Protein AF-A0A125Y9Q8-F1 (afdb_monomer_lite)

InterPro domains:
  IPR029471 HNH endonuclease 5 [PF14279] (4-53)

Structure (mmCIF, N/CA/C/O backbone):
data_AF-A0A125Y9Q8-F1
#
_entry.id   AF-A0A125Y9Q8-F1
#
loop_
_atom_site.group_PDB
_atom_site.id
_atom_site.type_symbol
_atom_site.label_atom_id
_atom_site.label_alt_id
_atom_site.label_comp_id
_atom_site.label_asym_id
_atom_site.label_entity_id
_atom_site.label_seq_id
_atom_site.pdbx_PDB_ins_code
_atom_site.Cartn_x
_atom_site.Cartn_y
_atom_site.Cartn_z
_atom_site.occupancy
_atom_site.B_iso_or_equiv
_atom_site.auth_seq_id
_atom_site.auth_comp_id
_atom_site.auth_asym_id
_atom_site.auth_atom_id
_atom_site.pdbx_PDB_model_num
ATOM 1 N N . MET A 1 1 ? -23.696 5.962 26.365 1.00 76.44 1 MET A N 1
ATOM 2 C CA . MET A 1 1 ? -22.265 5.570 26.284 1.00 76.44 1 MET A CA 1
ATOM 3 C C . MET A 1 1 ? -22.171 4.107 25.885 1.00 76.44 1 MET A C 1
ATOM 5 O O . MET A 1 1 ? -22.964 3.320 26.382 1.00 76.44 1 MET A O 1
ATOM 9 N N . LYS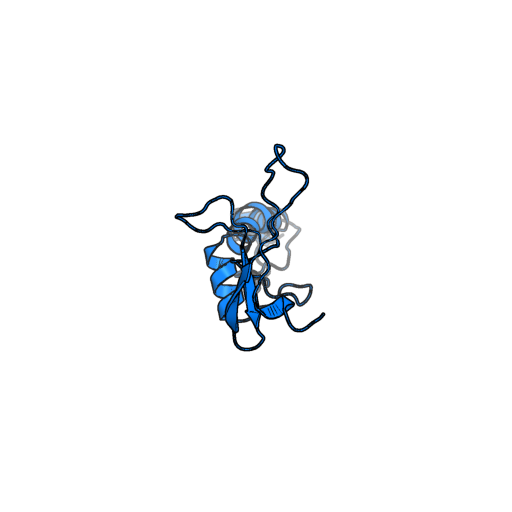 A 1 2 ? -21.229 3.747 25.006 1.00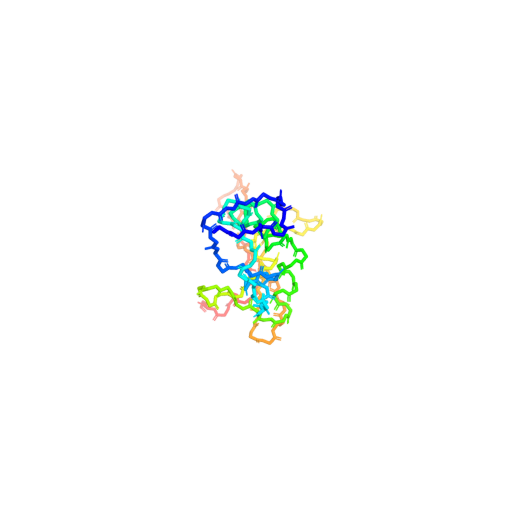 92.38 2 LYS A N 1
ATOM 10 C CA . LYS A 1 2 ? -20.998 2.363 24.545 1.00 92.38 2 LYS A CA 1
ATOM 11 C C . LYS A 1 2 ? -19.568 1.939 24.891 1.00 92.38 2 LYS A C 1
ATOM 13 O O . LYS A 1 2 ? -18.672 2.785 24.957 1.00 92.38 2 LYS A O 1
ATOM 18 N N . LYS A 1 3 ? -19.341 0.645 25.123 1.00 96.56 3 LYS A N 1
ATOM 19 C CA . LYS A 1 3 ? -18.007 0.090 25.397 1.00 96.56 3 LYS A CA 1
ATOM 20 C C . LYS A 1 3 ? -17.282 -0.214 24.084 1.00 96.56 3 LYS A C 1
ATOM 22 O O . LYS A 1 3 ? -17.826 -0.900 23.224 1.00 96.56 3 LYS A O 1
ATOM 27 N N . CYS A 1 4 ? -16.066 0.306 23.929 1.00 97.75 4 CYS A N 1
ATOM 28 C CA . CYS A 1 4 ? -15.213 0.029 22.769 1.00 97.75 4 CYS A CA 1
ATOM 29 C C . CYS A 1 4 ? -14.591 -1.371 22.872 1.00 97.75 4 CYS A C 1
ATOM 31 O O . CYS A 1 4 ? -14.058 -1.712 23.929 1.00 97.75 4 CYS A O 1
ATOM 33 N N . ILE A 1 5 ? -14.605 -2.158 21.790 1.00 96.88 5 ILE A N 1
ATOM 34 C CA . ILE A 1 5 ? -14.056 -3.530 21.797 1.00 96.88 5 ILE A CA 1
ATOM 35 C C . ILE A 1 5 ? -12.523 -3.574 21.893 1.00 96.88 5 ILE A C 1
ATOM 37 O O . ILE A 1 5 ? -11.980 -4.525 22.446 1.00 96.88 5 ILE A O 1
ATOM 41 N N . ILE A 1 6 ? -11.833 -2.522 21.434 1.00 96.69 6 ILE A N 1
ATOM 42 C CA . ILE A 1 6 ? -10.365 -2.444 21.432 1.00 96.69 6 ILE A CA 1
ATOM 43 C C . ILE A 1 6 ? -9.842 -2.013 22.805 1.00 96.69 6 ILE A C 1
ATOM 45 O O . ILE A 1 6 ? -9.183 -2.778 23.502 1.00 96.69 6 ILE A O 1
ATOM 49 N N . CYS A 1 7 ? -10.165 -0.791 23.247 1.00 97.31 7 CYS A N 1
ATOM 50 C CA . CYS A 1 7 ? -9.642 -0.271 24.517 1.00 97.31 7 CYS A CA 1
ATOM 51 C C . CYS A 1 7 ? -10.453 -0.682 25.753 1.00 97.31 7 CYS A C 1
ATOM 53 O O . CYS A 1 7 ? -10.057 -0.339 26.865 1.00 97.31 7 CYS A O 1
ATOM 55 N N . ARG A 1 8 ? -11.600 -1.357 25.582 1.00 97.31 8 ARG A N 1
ATOM 56 C CA . ARG A 1 8 ? -12.510 -1.798 26.659 1.00 97.31 8 ARG A CA 1
ATOM 57 C C . ARG A 1 8 ? -13.039 -0.675 27.569 1.00 97.31 8 ARG A C 1
ATOM 59 O O . ARG A 1 8 ? -13.602 -0.966 28.621 1.00 97.31 8 ARG A O 1
ATOM 66 N N . LYS A 1 9 ? -12.914 0.596 27.165 1.00 97.19 9 LYS A N 1
ATOM 67 C CA . LYS A 1 9 ? -13.423 1.776 27.893 1.00 97.19 9 LYS A CA 1
ATOM 68 C C . LYS A 1 9 ? -14.774 2.230 27.338 1.00 97.19 9 LYS A C 1
ATOM 70 O O . LYS A 1 9 ? -15.045 2.067 26.145 1.00 97.19 9 LYS A O 1
ATOM 75 N N . ASN A 1 10 ? -15.597 2.839 28.193 1.00 96.62 10 ASN A N 1
ATOM 76 C CA . ASN A 1 10 ? -16.814 3.521 27.758 1.00 96.62 10 ASN A CA 1
ATOM 77 C C . ASN A 1 10 ? -16.450 4.813 27.024 1.00 96.62 10 ASN A C 1
ATOM 79 O O . ASN A 1 10 ? -15.643 5.607 27.509 1.00 96.62 10 ASN A O 1
ATOM 83 N N . ARG A 1 11 ? -17.033 5.011 25.845 1.00 96.00 11 ARG A N 1
ATOM 84 C CA . ARG A 1 11 ? -16.803 6.178 24.991 1.00 96.00 11 ARG A CA 1
ATOM 85 C C . ARG A 1 11 ? -18.132 6.731 24.484 1.00 96.00 11 ARG A C 1
ATOM 87 O O . ARG A 1 11 ? -19.171 6.064 24.553 1.00 96.00 11 ARG A O 1
ATOM 94 N N . VAL A 1 12 ? -18.073 7.971 24.015 1.00 93.12 12 VAL A N 1
ATOM 95 C CA . VAL A 1 12 ? -19.205 8.671 23.399 1.00 93.12 12 VAL A CA 1
ATOM 96 C C . VAL A 1 12 ? -19.108 8.556 21.880 1.00 93.12 12 VAL A C 1
ATOM 98 O O . VAL A 1 12 ? -20.061 8.123 21.246 1.00 93.12 12 VAL A O 1
ATOM 101 N N . GLU A 1 13 ? -17.931 8.833 21.315 1.00 96.00 13 GLU A N 1
ATOM 102 C CA . GLU A 1 13 ? -17.715 8.833 19.866 1.00 96.00 13 GLU A CA 1
ATOM 103 C C . GLU A 1 13 ? -17.244 7.475 19.331 1.00 96.00 13 GLU A C 1
ATOM 105 O O . GLU A 1 13 ? -16.202 6.942 19.737 1.00 96.00 13 GLU A O 1
ATOM 110 N N . PHE A 1 14 ? -18.001 6.947 18.375 1.00 96.88 14 PHE A N 1
ATOM 111 C CA . PHE A 1 14 ? -17.700 5.745 17.602 1.00 96.88 14 PHE A CA 1
ATOM 112 C C . PHE A 1 14 ? -17.674 6.098 16.120 1.00 96.88 14 PHE A C 1
ATOM 114 O O . PHE A 1 14 ? -18.298 7.072 15.703 1.00 96.88 14 PHE A O 1
ATOM 121 N N . SER A 1 15 ? -16.921 5.327 15.349 1.00 94.00 15 SER A N 1
ATOM 122 C CA . SER A 1 15 ? -16.751 5.532 13.914 1.00 94.00 15 SER A CA 1
ATOM 123 C C . SER A 1 15 ? -16.976 4.232 13.154 1.00 94.00 15 SER A C 1
ATOM 125 O O . SER A 1 15 ? -17.024 3.152 13.747 1.00 94.00 15 SER A O 1
ATOM 127 N N . ASP A 1 16 ? -17.140 4.373 11.843 1.00 95.25 16 ASP A N 1
ATOM 128 C CA . ASP A 1 16 ? -17.122 3.270 10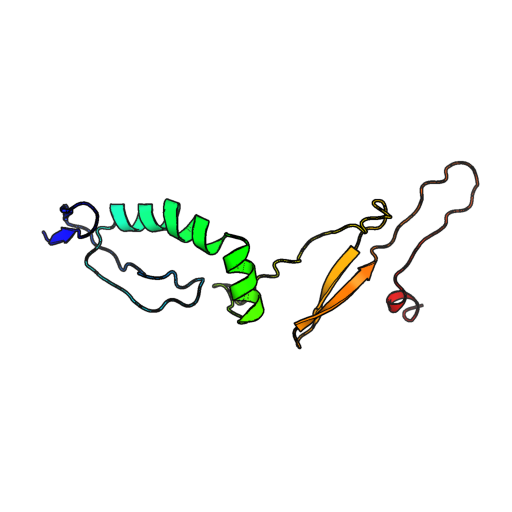.893 1.00 95.25 16 ASP A CA 1
ATOM 129 C C . ASP A 1 16 ? -15.694 2.715 10.790 1.00 95.25 16 ASP A C 1
ATOM 131 O O . ASP A 1 16 ? -14.775 3.405 10.341 1.00 95.25 16 ASP A O 1
ATOM 135 N N . GLU A 1 17 ? -15.482 1.507 11.301 1.00 95.75 17 GLU A N 1
ATOM 136 C CA . GLU A 1 17 ? -14.198 0.810 11.259 1.00 95.75 17 GLU A CA 1
ATOM 137 C C . GLU A 1 17 ? -14.215 -0.234 10.150 1.00 95.75 17 GLU A C 1
ATOM 139 O O . GLU A 1 17 ? -15.075 -1.117 10.155 1.00 95.75 17 GLU A O 1
ATOM 144 N N . HIS A 1 18 ? -13.222 -0.182 9.265 1.00 94.69 18 HIS A N 1
ATOM 145 C CA . HIS A 1 18 ? -13.003 -1.221 8.268 1.00 94.69 18 HIS A CA 1
ATOM 146 C C . HIS A 1 18 ? -12.143 -2.311 8.908 1.00 94.69 18 HIS A C 1
ATOM 148 O O . HIS A 1 18 ? -10.985 -2.077 9.226 1.00 94.69 18 HIS A O 1
ATOM 154 N N . VAL A 1 19 ? -12.684 -3.516 9.093 1.00 94.25 19 VAL A N 1
ATOM 155 C CA . VAL A 1 19 ? -11.927 -4.619 9.715 1.00 94.25 19 VAL A CA 1
ATOM 156 C C . VAL A 1 19 ? -10.756 -5.059 8.836 1.00 94.25 19 VAL A C 1
ATOM 158 O O . VAL A 1 19 ? -9.715 -5.469 9.342 1.00 94.25 19 VAL A O 1
ATOM 161 N N . ILE A 1 20 ? -10.939 -4.970 7.519 1.00 92.56 20 ILE A N 1
ATOM 162 C CA . ILE A 1 20 ? -9.883 -5.090 6.517 1.00 92.56 20 ILE A CA 1
ATOM 163 C C . ILE A 1 20 ? -9.903 -3.793 5.705 1.00 92.56 20 ILE A C 1
ATOM 165 O O . ILE A 1 20 ? -10.987 -3.424 5.244 1.00 92.56 20 ILE A O 1
ATOM 169 N N . PRO A 1 21 ? -8.759 -3.118 5.493 1.00 91.62 21 PRO A N 1
ATOM 170 C CA . PRO A 1 21 ? -8.739 -1.852 4.775 1.00 91.62 21 PRO A CA 1
ATOM 171 C C . PRO A 1 21 ? -9.336 -1.955 3.369 1.00 91.62 21 PRO A C 1
ATOM 173 O O . PRO A 1 21 ? -8.995 -2.842 2.583 1.00 91.62 21 PRO A O 1
ATOM 176 N N . ASP A 1 22 ? -10.168 -0.979 3.019 1.00 89.56 22 ASP A N 1
ATOM 177 C CA . ASP A 1 22 ? -10.748 -0.814 1.679 1.00 89.56 22 ASP A CA 1
ATOM 178 C C . ASP A 1 22 ? -9.669 -0.757 0.575 1.00 89.56 22 ASP A C 1
ATOM 180 O O . ASP A 1 22 ? -9.822 -1.311 -0.509 1.00 89.56 22 ASP A O 1
ATOM 184 N N . SER A 1 23 ? -8.493 -0.193 0.875 1.00 86.00 23 SER A N 1
ATOM 185 C CA . SER A 1 23 ? -7.360 -0.105 -0.062 1.00 86.00 23 SER A CA 1
ATOM 186 C C . SER A 1 23 ? -6.783 -1.457 -0.505 1.00 86.00 23 SER A C 1
ATOM 188 O O . SER A 1 23 ? -6.065 -1.506 -1.509 1.00 86.00 23 SER A O 1
ATOM 190 N N . ILE A 1 24 ? -7.094 -2.541 0.212 1.00 90.88 24 ILE A N 1
ATOM 191 C CA . ILE A 1 24 ? -6.789 -3.929 -0.170 1.00 90.88 24 ILE A CA 1
ATOM 192 C C . ILE A 1 24 ? -8.064 -4.733 -0.463 1.00 90.88 24 ILE A C 1
ATOM 194 O O . ILE A 1 24 ? -8.058 -5.960 -0.375 1.00 90.88 24 ILE A O 1
ATOM 198 N N . ASN A 1 25 ? -9.134 -4.040 -0.869 1.00 89.38 25 ASN A N 1
ATOM 199 C CA . ASN A 1 25 ? -10.426 -4.598 -1.268 1.00 89.38 25 ASN A CA 1
ATOM 200 C C . ASN A 1 25 ? -11.201 -5.263 -0.110 1.00 89.38 25 ASN A C 1
ATOM 202 O O . ASN A 1 25 ? -11.894 -6.265 -0.307 1.00 89.38 25 ASN A O 1
ATOM 206 N N . GLY A 1 26 ? -11.055 -4.730 1.108 1.00 91.25 26 GLY A N 1
ATOM 207 C CA . GLY A 1 26 ? -11.863 -5.109 2.267 1.00 91.25 26 GLY A CA 1
ATOM 208 C C . GLY A 1 26 ? -13.250 -4.455 2.255 1.00 91.25 26 GLY A C 1
ATOM 209 O O . GLY A 1 26 ? -13.389 -3.311 1.844 1.00 91.25 26 GLY A O 1
ATOM 210 N N . TYR A 1 27 ? -14.273 -5.182 2.718 1.00 92.94 27 TYR A N 1
ATOM 211 C CA . TYR A 1 27 ? -15.676 -4.720 2.736 1.00 92.94 27 TYR A CA 1
ATOM 212 C C . TYR A 1 27 ? -16.364 -4.872 4.103 1.00 92.94 27 TYR A C 1
ATOM 214 O O . TYR A 1 27 ? -17.494 -4.436 4.293 1.00 92.94 27 TYR A O 1
ATOM 222 N N . TYR A 1 28 ? -15.734 -5.523 5.084 1.00 96.19 28 TYR A N 1
ATOM 223 C CA . TYR A 1 28 ? -16.392 -5.787 6.364 1.00 96.19 28 TYR A CA 1
ATOM 224 C C . TYR A 1 28 ? -16.214 -4.622 7.343 1.00 96.19 28 TYR A C 1
ATOM 226 O O . TYR A 1 28 ? -15.086 -4.283 7.706 1.00 96.19 28 TYR A O 1
ATOM 234 N N . HIS A 1 29 ? -17.334 -4.030 7.766 1.00 96.31 29 HIS A N 1
ATOM 235 C CA . HIS A 1 29 ? -17.371 -2.840 8.613 1.00 96.31 29 HIS A CA 1
ATOM 236 C C . HIS A 1 29 ? -17.990 -3.141 9.978 1.00 96.31 29 HIS A C 1
ATOM 238 O O . HIS A 1 29 ? -18.921 -3.943 10.097 1.00 96.31 29 HIS A O 1
ATOM 244 N N . ILE A 1 30 ? -17.501 -2.461 11.015 1.00 96.69 30 ILE A N 1
ATOM 245 C CA . ILE A 1 30 ? -18.044 -2.542 12.374 1.00 96.69 30 ILE A CA 1
ATOM 246 C C . ILE A 1 30 ? -18.170 -1.156 13.019 1.00 96.69 30 ILE A C 1
ATOM 248 O O . ILE A 1 30 ? -17.358 -0.263 12.807 1.00 96.69 30 ILE A O 1
ATOM 252 N N . TYR A 1 31 ? -19.159 -1.006 13.904 1.00 97.00 31 TYR A N 1
ATOM 253 C CA . TYR A 1 31 ? -19.464 0.252 14.614 1.00 97.00 31 TYR A CA 1
ATOM 254 C C . TYR A 1 31 ? -19.234 0.141 16.132 1.00 97.00 31 TYR A C 1
ATOM 256 O O . TYR A 1 31 ? -19.910 0.765 16.960 1.00 97.00 31 TYR A O 1
ATOM 264 N N . THR A 1 32 ? -18.343 -0.760 16.546 1.00 96.88 32 THR A N 1
ATOM 265 C CA . THR A 1 32 ? -18.039 -1.079 17.956 1.00 96.88 32 THR A CA 1
ATOM 266 C C . THR A 1 32 ? -16.662 -0.579 18.398 1.00 96.88 32 THR A C 1
ATOM 268 O O . THR A 1 32 ? -16.245 -0.838 19.532 1.00 96.88 32 THR A O 1
ATOM 271 N N . VAL A 1 33 ? -15.981 0.191 17.547 1.00 97.56 33 VAL A N 1
ATOM 272 C CA . VAL A 1 33 ? -14.678 0.804 17.818 1.00 97.56 33 VAL A CA 1
ATOM 273 C C . VAL A 1 33 ? -14.847 2.312 18.011 1.00 97.56 33 VAL A C 1
ATOM 275 O O . VAL A 1 33 ? -15.537 2.987 17.251 1.00 97.56 33 VAL A O 1
ATOM 278 N N . CYS A 1 34 ? -14.253 2.852 19.077 1.00 97.81 34 CYS A N 1
ATOM 279 C CA . CYS A 1 34 ? -14.292 4.292 19.318 1.00 97.81 34 CYS A CA 1
ATOM 280 C C . CYS A 1 34 ? -13.342 5.035 18.375 1.00 97.81 34 CYS A C 1
ATOM 282 O O . CYS A 1 34 ? -12.277 4.508 18.043 1.00 97.81 34 CYS A O 1
ATOM 284 N N . LYS A 1 35 ? -13.646 6.300 18.070 1.00 97.19 35 LYS A N 1
ATOM 285 C CA . LYS A 1 35 ? -12.878 7.121 17.117 1.00 97.19 35 LYS A CA 1
ATOM 286 C C . LYS A 1 35 ? -11.369 7.142 17.403 1.00 97.19 35 LYS A C 1
ATOM 288 O O . LYS A 1 35 ? -10.568 6.915 16.511 1.00 97.19 35 LYS A O 1
ATOM 293 N N . THR A 1 36 ? -10.968 7.296 18.671 1.00 97.00 36 THR A N 1
ATOM 294 C CA . THR A 1 36 ? -9.545 7.280 19.073 1.00 97.00 36 THR A CA 1
ATOM 295 C C . THR A 1 36 ? -8.830 5.963 18.758 1.00 97.00 36 THR A C 1
ATOM 297 O O . THR A 1 36 ? -7.641 5.973 18.465 1.00 97.00 36 THR A O 1
ATOM 300 N N . CYS A 1 37 ? -9.514 4.821 18.887 1.00 97.50 37 CYS A N 1
ATOM 301 C CA . CYS A 1 37 ? -8.919 3.522 18.579 1.00 97.50 37 CYS A CA 1
ATOM 302 C C . CYS A 1 37 ? -8.838 3.327 17.070 1.00 97.50 37 CYS A C 1
ATOM 304 O O . CYS A 1 37 ? -7.768 2.973 16.599 1.00 97.50 37 CYS A O 1
ATOM 306 N N . ASN A 1 38 ? -9.916 3.637 16.346 1.00 97.25 38 ASN A N 1
ATOM 307 C CA . ASN A 1 38 ? -9.960 3.583 14.885 1.00 97.25 38 ASN A CA 1
ATOM 308 C C . ASN A 1 38 ? -8.812 4.399 14.267 1.00 97.25 38 ASN A C 1
ATOM 310 O O . ASN A 1 38 ? -7.992 3.859 13.537 1.00 97.25 38 ASN A O 1
ATOM 314 N N . SER A 1 39 ? -8.619 5.655 14.693 1.00 96.62 39 SER A N 1
ATOM 315 C CA . SER A 1 39 ? -7.506 6.475 14.190 1.00 96.62 39 SER A CA 1
ATOM 316 C C . SER A 1 39 ? -6.122 5.871 14.463 1.00 96.62 39 SER A C 1
ATOM 318 O O . SER A 1 39 ? -5.226 6.005 13.636 1.00 96.62 39 SER A O 1
ATOM 320 N N . LYS A 1 40 ? -5.933 5.189 15.603 1.00 97.12 40 LYS A N 1
ATOM 321 C CA . LYS A 1 40 ? -4.673 4.491 15.903 1.00 97.12 40 LYS A CA 1
ATOM 322 C C . LYS A 1 40 ? -4.484 3.245 15.037 1.00 97.12 40 LYS A C 1
ATOM 324 O O . LYS A 1 40 ? -3.359 2.990 14.628 1.00 97.12 40 LYS A O 1
ATOM 329 N N . LEU A 1 41 ? -5.542 2.479 14.772 1.00 96.12 41 LEU A N 1
ATOM 330 C CA . LEU A 1 41 ? -5.477 1.328 13.866 1.00 96.12 41 LEU A CA 1
ATOM 331 C C . LEU A 1 41 ? -5.113 1.794 12.451 1.00 96.12 41 LEU A C 1
ATOM 333 O O . LEU A 1 41 ? -4.144 1.292 11.887 1.00 96.12 41 LEU A O 1
ATOM 337 N N . GLY A 1 42 ? -5.769 2.850 11.966 1.00 94.75 42 GLY A N 1
ATOM 338 C CA . GLY A 1 42 ? -5.460 3.467 10.677 1.00 94.75 42 GLY A CA 1
ATOM 339 C C . GLY A 1 42 ? -3.988 3.866 10.532 1.00 94.75 42 GLY A C 1
ATOM 340 O O . GLY A 1 42 ? -3.341 3.515 9.550 1.00 94.75 42 GLY A O 1
ATOM 341 N N . GLN A 1 43 ? -3.439 4.557 11.535 1.00 96.31 43 GLN A N 1
ATOM 342 C CA . GLN A 1 43 ? -2.060 5.056 11.500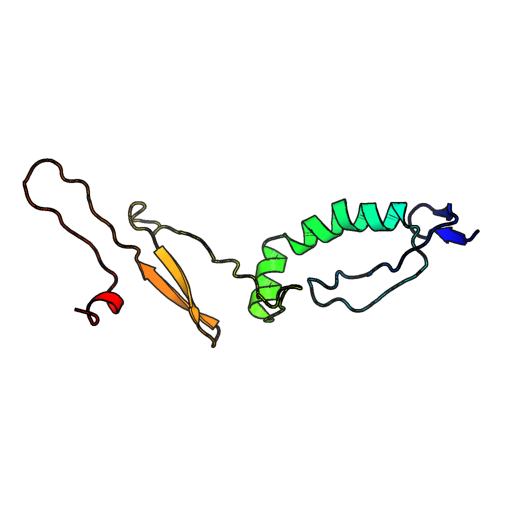 1.00 96.31 43 GLN A CA 1
ATOM 343 C C . GLN A 1 43 ? -1.004 3.958 11.695 1.00 96.31 43 GLN A C 1
ATOM 345 O O . GLN A 1 43 ? 0.036 3.968 11.045 1.00 96.31 43 GLN A O 1
ATOM 350 N N . TYR A 1 44 ? -1.220 3.037 12.636 1.00 96.44 44 TYR A N 1
ATOM 351 C CA . TYR A 1 44 ? -0.167 2.112 13.073 1.00 96.44 44 TYR A CA 1
ATOM 352 C C . TYR A 1 44 ? -0.306 0.698 12.510 1.00 96.44 44 TYR A C 1
ATOM 354 O O . TYR A 1 44 ? 0.622 -0.094 12.662 1.00 96.44 44 TYR A O 1
ATOM 362 N N . ILE A 1 45 ? -1.438 0.364 11.889 1.00 93.88 45 ILE A N 1
ATOM 363 C CA . ILE A 1 45 ? -1.691 -0.965 11.325 1.00 93.88 45 ILE A CA 1
ATOM 364 C C . ILE A 1 45 ? -2.039 -0.853 9.846 1.00 93.88 45 ILE A C 1
ATOM 366 O O . ILE A 1 45 ? -1.310 -1.401 9.021 1.00 93.88 45 ILE A O 1
ATOM 370 N N . ASP A 1 46 ? -3.098 -0.121 9.499 1.00 93.88 46 ASP A N 1
ATOM 371 C CA . ASP A 1 46 ? -3.600 -0.104 8.122 1.00 9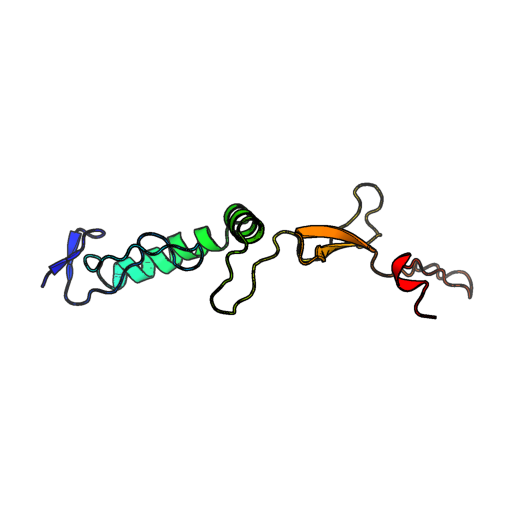3.88 46 ASP A CA 1
ATOM 372 C C . ASP A 1 46 ? -2.602 0.548 7.166 1.00 93.88 46 ASP A C 1
ATOM 374 O O . ASP A 1 46 ? -2.310 -0.001 6.103 1.00 93.88 46 ASP A O 1
ATOM 378 N N . GLU A 1 47 ? -2.035 1.696 7.538 1.00 93.00 47 GLU A N 1
ATOM 379 C CA . GLU A 1 47 ? -1.030 2.381 6.725 1.00 93.00 47 GLU A CA 1
ATOM 380 C C . GLU A 1 47 ? 0.224 1.507 6.498 1.00 93.00 47 GLU A C 1
ATOM 382 O O . GLU A 1 47 ? 0.545 1.244 5.334 1.00 93.00 47 GLU A O 1
ATOM 387 N N . PRO A 1 48 ? 0.898 0.958 7.533 1.00 94.94 48 PRO A N 1
ATOM 388 C CA . PRO A 1 48 ? 2.022 0.044 7.328 1.00 94.94 48 PRO A CA 1
ATOM 389 C C . PRO A 1 48 ? 1.669 -1.204 6.513 1.00 94.94 48 PRO A C 1
ATOM 391 O O . PRO A 1 48 ? 2.445 -1.608 5.648 1.00 94.94 48 PRO A O 1
ATOM 394 N N . LEU A 1 49 ? 0.500 -1.807 6.756 1.00 93.56 49 LEU A N 1
ATOM 395 C CA . LEU A 1 49 ? 0.051 -3.000 6.040 1.00 93.56 49 LEU A CA 1
ATOM 396 C C . LEU A 1 49 ? -0.136 -2.711 4.550 1.00 93.56 49 LEU A C 1
ATOM 398 O O . LEU A 1 49 ? 0.369 -3.440 3.698 1.00 93.56 49 LEU A O 1
ATOM 402 N N . THR A 1 50 ? -0.859 -1.642 4.232 1.00 90.69 50 THR A N 1
ATOM 403 C CA . THR A 1 50 ? -1.251 -1.307 2.856 1.00 90.69 50 THR A CA 1
ATOM 404 C C . THR A 1 50 ? -0.088 -0.761 2.027 1.00 90.69 50 THR A C 1
ATOM 406 O O . THR A 1 50 ? -0.102 -0.917 0.803 1.00 90.69 50 THR A O 1
ATOM 409 N N . ASN A 1 51 ? 0.934 -0.202 2.685 1.00 89.12 51 ASN A N 1
ATOM 410 C CA . ASN A 1 51 ? 2.188 0.250 2.073 1.00 89.12 51 ASN A CA 1
ATOM 411 C C . ASN A 1 51 ? 3.275 -0.837 2.015 1.00 89.12 51 ASN A C 1
ATOM 413 O O . ASN A 1 51 ? 4.325 -0.627 1.406 1.00 89.12 51 ASN A O 1
ATOM 417 N N . HIS A 1 52 ? 3.064 -2.000 2.633 1.00 93.31 52 HIS A N 1
ATOM 418 C CA . HIS A 1 52 ? 4.046 -3.077 2.606 1.00 93.31 52 HIS A CA 1
ATOM 419 C C . HIS A 1 52 ? 4.202 -3.649 1.187 1.00 93.31 52 HIS A C 1
ATOM 421 O O . HIS A 1 52 ? 3.211 -3.939 0.512 1.00 93.31 52 HIS A O 1
ATOM 427 N N . LYS A 1 53 ? 5.445 -3.912 0.751 1.00 91.12 53 LYS A N 1
ATOM 428 C CA . LYS A 1 53 ? 5.740 -4.409 -0.608 1.00 91.12 53 LYS A CA 1
ATOM 429 C C . LYS A 1 53 ? 4.960 -5.666 -0.977 1.00 91.12 53 LYS A C 1
ATOM 431 O O . LYS A 1 53 ? 4.446 -5.763 -2.084 1.00 91.12 53 LYS A O 1
ATOM 436 N N . PHE A 1 54 ? 4.795 -6.597 -0.038 1.00 92.75 54 PHE A N 1
ATOM 437 C CA . PHE A 1 54 ? 3.964 -7.786 -0.254 1.00 92.75 54 PHE A CA 1
ATOM 438 C C . PHE A 1 54 ? 2.524 -7.433 -0.664 1.00 92.75 54 PHE A C 1
ATOM 440 O O . PHE A 1 54 ? 1.996 -8.022 -1.604 1.00 92.75 54 PHE A O 1
ATOM 447 N N . MET A 1 55 ? 1.900 -6.450 -0.005 1.00 92.94 55 MET A N 1
ATOM 448 C CA . MET A 1 55 ? 0.552 -6.005 -0.366 1.00 92.94 55 MET A CA 1
ATOM 449 C C . MET A 1 55 ? 0.546 -5.265 -1.698 1.00 92.94 55 MET A C 1
ATOM 451 O O . MET A 1 55 ? -0.381 -5.447 -2.482 1.00 92.94 55 MET A O 1
ATOM 455 N N . GLU A 1 56 ? 1.593 -4.502 -2.004 1.00 91.75 56 GLU A N 1
ATOM 456 C CA . GLU A 1 56 ? 1.759 -3.877 -3.316 1.00 91.75 56 GLU A CA 1
ATOM 457 C C . GLU A 1 56 ? 1.765 -4.915 -4.453 1.00 91.75 56 GLU A C 1
ATOM 459 O O . GLU A 1 56 ? 1.016 -4.770 -5.419 1.00 91.75 56 GLU A O 1
ATOM 464 N N . PHE A 1 57 ? 2.522 -6.008 -4.296 1.00 92.25 57 PHE A N 1
ATOM 465 C CA . PHE A 1 57 ? 2.525 -7.133 -5.237 1.00 92.25 57 PHE A CA 1
ATOM 466 C C . PHE A 1 57 ? 1.148 -7.780 -5.373 1.00 92.25 57 PHE A C 1
ATOM 468 O O . PHE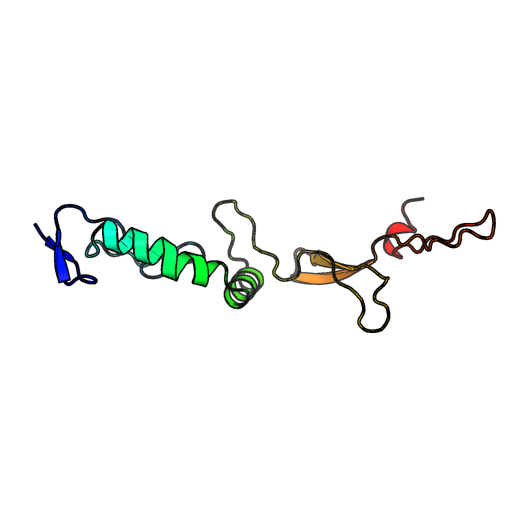 A 1 57 ? 0.666 -7.966 -6.488 1.00 92.25 57 PHE A O 1
ATOM 475 N N . GLN A 1 58 ? 0.483 -8.096 -4.258 1.00 92.31 58 GLN A N 1
ATOM 476 C CA . GLN A 1 58 ? -0.846 -8.713 -4.306 1.00 92.31 58 GLN A CA 1
ATOM 477 C C . GLN A 1 58 ? -1.870 -7.810 -5.001 1.00 92.31 58 GLN A C 1
ATOM 479 O O . GLN A 1 58 ? -2.673 -8.289 -5.803 1.00 92.31 58 GLN A O 1
ATOM 484 N N . ARG A 1 59 ? -1.821 -6.500 -4.741 1.00 91.94 59 ARG A N 1
ATOM 485 C CA . ARG A 1 59 ? -2.679 -5.515 -5.408 1.00 91.94 59 ARG A CA 1
ATOM 486 C C . ARG A 1 59 ? -2.383 -5.419 -6.900 1.00 91.94 59 ARG A C 1
ATOM 488 O O . ARG A 1 59 ? -3.328 -5.336 -7.677 1.00 91.94 59 ARG A O 1
ATOM 495 N N . ASN A 1 60 ? -1.115 -5.469 -7.307 1.00 90.94 60 ASN A N 1
ATOM 496 C CA . ASN A 1 60 ? -0.735 -5.474 -8.718 1.00 90.94 60 ASN A CA 1
ATOM 497 C C . ASN A 1 60 ? -1.237 -6.733 -9.443 1.00 90.94 60 ASN A C 1
ATOM 499 O O . ASN A 1 60 ? -1.943 -6.602 -10.441 1.00 90.94 60 ASN A O 1
ATOM 503 N N . ILE A 1 61 ? -0.976 -7.924 -8.889 1.00 90.25 61 ILE A N 1
ATOM 504 C CA . ILE A 1 61 ? -1.391 -9.220 -9.459 1.00 90.25 61 ILE A CA 1
ATOM 505 C C . ILE A 1 61 ? -2.915 -9.293 -9.604 1.00 90.25 61 ILE A C 1
ATOM 507 O O . ILE A 1 61 ? -3.432 -9.721 -10.632 1.00 90.25 61 ILE A O 1
ATOM 511 N N . ARG A 1 62 ? -3.649 -8.848 -8.578 1.00 90.75 62 ARG A N 1
ATOM 512 C CA . ARG A 1 62 ? -5.121 -8.874 -8.554 1.00 90.75 62 ARG A CA 1
ATOM 513 C C . ARG A 1 62 ? -5.769 -7.646 -9.192 1.00 90.75 62 ARG A C 1
ATOM 515 O O . ARG A 1 62 ? -6.989 -7.535 -9.162 1.00 90.75 62 ARG A O 1
ATOM 522 N N . ARG A 1 63 ? -4.972 -6.721 -9.737 1.00 89.94 63 ARG A N 1
ATOM 523 C CA . ARG A 1 63 ? -5.437 -5.470 -10.358 1.00 89.94 63 ARG A CA 1
ATOM 524 C C . ARG A 1 63 ? -6.352 -4.643 -9.448 1.00 89.94 63 ARG A C 1
ATOM 526 O O . ARG A 1 63 ? -7.332 -4.077 -9.912 1.00 89.94 63 ARG A O 1
ATOM 533 N N . ILE A 1 64 ? -6.021 -4.552 -8.158 1.00 90.75 64 ILE A N 1
ATOM 534 C CA . ILE A 1 64 ? -6.787 -3.787 -7.163 1.00 90.75 64 ILE A CA 1
ATOM 535 C C . ILE A 1 64 ? -6.357 -2.310 -7.223 1.00 90.75 64 ILE A C 1
ATOM 537 O O . ILE A 1 64 ? -5.241 -1.978 -6.791 1.00 90.75 64 ILE A O 1
ATOM 541 N N . PRO A 1 65 ? -7.206 -1.398 -7.734 1.00 89.12 65 PRO A N 1
ATOM 542 C CA . PRO A 1 65 ? -6.877 0.017 -7.797 1.00 89.12 65 PRO A CA 1
ATOM 543 C C . PRO A 1 65 ? -6.947 0.660 -6.408 1.00 89.12 65 PRO A C 1
ATOM 545 O O . PRO A 1 65 ? -7.706 0.248 -5.537 1.00 89.12 65 PRO A O 1
ATOM 548 N N . GLY A 1 66 ? -6.147 1.702 -6.180 1.00 84.75 66 GLY A N 1
ATOM 549 C CA . GLY A 1 66 ? -6.383 2.605 -5.050 1.00 84.75 66 GLY A CA 1
ATOM 550 C C . GLY A 1 66 ? -7.559 3.553 -5.309 1.00 84.75 66 GLY A C 1
ATOM 551 O O . GLY A 1 66 ? -8.119 3.590 -6.402 1.00 84.75 66 GLY A O 1
ATOM 552 N N . LYS A 1 67 ? -7.852 4.436 -4.347 1.00 81.19 67 LYS A N 1
ATOM 553 C CA . LYS A 1 67 ? -8.926 5.447 -4.458 1.00 81.19 67 LYS A CA 1
ATOM 554 C C . LYS A 1 67 ? -8.817 6.372 -5.681 1.00 81.19 67 LYS A C 1
ATOM 556 O O . LYS A 1 67 ? -9.813 6.923 -6.123 1.00 81.19 67 LYS A O 1
ATOM 561 N N . LYS A 1 68 ? -7.611 6.545 -6.234 1.00 85.56 68 LYS A N 1
ATOM 562 C CA . LYS A 1 68 ? -7.355 7.329 -7.458 1.00 85.56 68 LYS A CA 1
ATOM 563 C C . LYS A 1 68 ? -7.474 6.507 -8.754 1.00 85.56 68 LYS A C 1
ATOM 565 O O . LYS A 1 68 ? -7.039 6.970 -9.799 1.00 85.56 68 LYS A O 1
ATOM 570 N N . GLY A 1 69 ? -7.951 5.263 -8.691 1.00 85.56 69 GLY A N 1
ATOM 571 C CA . GLY A 1 69 ? -8.069 4.366 -9.846 1.00 85.56 69 GLY A CA 1
ATOM 572 C C . GLY A 1 69 ? -6.752 3.741 -10.327 1.00 85.56 69 GLY A C 1
ATOM 573 O O . GLY A 1 69 ? -6.772 2.867 -11.186 1.00 85.56 69 GLY A O 1
ATOM 574 N N . LYS A 1 70 ? -5.598 4.143 -9.775 1.00 87.12 70 LYS A N 1
ATOM 575 C CA . LYS A 1 70 ? -4.287 3.601 -10.160 1.00 87.12 70 LYS A CA 1
ATOM 576 C C . LYS A 1 70 ? -3.990 2.302 -9.405 1.00 87.12 70 LYS A C 1
ATOM 578 O O . LYS A 1 70 ? -4.046 2.277 -8.172 1.00 87.12 70 LYS A O 1
ATOM 583 N N . VAL A 1 71 ? -3.645 1.250 -10.144 1.00 89.00 71 VAL A N 1
ATOM 584 C CA . VAL A 1 71 ? -3.061 0.014 -9.600 1.00 89.00 71 VAL A CA 1
ATOM 585 C C . VAL A 1 71 ? -1.584 0.288 -9.292 1.00 89.00 71 VAL A C 1
ATOM 587 O O . VAL A 1 71 ? -0.896 0.865 -10.141 1.00 89.00 71 VAL A O 1
ATOM 590 N N . PRO A 1 72 ? -1.082 -0.048 -8.092 1.00 89.25 72 PRO A N 1
ATOM 591 C CA . PRO A 1 72 ? 0.330 0.136 -7.791 1.00 89.25 72 PRO A CA 1
ATOM 592 C C . PRO A 1 72 ? 1.195 -0.803 -8.648 1.00 89.25 72 PRO A C 1
ATOM 594 O O . PRO A 1 72 ? 0.782 -1.920 -8.967 1.00 89.25 72 PRO A O 1
ATOM 597 N N . ASN A 1 73 ? 2.390 -0.347 -9.022 1.00 89.00 73 ASN A N 1
ATOM 598 C CA . ASN A 1 73 ? 3.376 -1.168 -9.717 1.00 89.00 73 ASN A CA 1
ATOM 599 C C . ASN A 1 73 ? 4.574 -1.382 -8.775 1.00 89.00 73 ASN A C 1
ATOM 601 O O . ASN A 1 73 ? 5.361 -0.454 -8.588 1.00 89.00 73 ASN A O 1
ATOM 605 N N . PRO A 1 74 ? 4.744 -2.589 -8.203 1.00 90.12 74 PRO A N 1
ATOM 606 C CA . PRO A 1 74 ? 5.809 -2.868 -7.243 1.00 90.12 74 PRO A CA 1
ATOM 607 C C . PRO A 1 74 ? 7.212 -2.789 -7.857 1.00 90.12 74 PRO A C 1
ATOM 609 O O . PRO A 1 74 ? 8.184 -2.675 -7.107 1.00 90.12 74 PRO A O 1
ATOM 612 N N . LEU A 1 75 ? 7.299 -2.840 -9.191 1.00 90.44 75 LEU A N 1
ATOM 613 C CA . LEU A 1 75 ? 8.514 -2.768 -9.998 1.00 90.44 75 LEU A CA 1
ATOM 614 C C . LEU A 1 75 ? 8.753 -1.371 -10.591 1.00 90.44 75 LEU A C 1
ATOM 616 O O . LEU A 1 75 ? 9.677 -1.201 -11.386 1.00 90.44 75 LEU A O 1
ATOM 620 N N . ASP A 1 76 ? 7.931 -0.377 -10.241 1.00 89.00 76 ASP A N 1
ATOM 621 C CA . ASP A 1 76 ? 8.128 1.001 -10.690 1.00 89.00 76 ASP A CA 1
ATOM 622 C C . ASP A 1 76 ? 9.465 1.562 -10.179 1.00 89.00 76 ASP A C 1
ATOM 624 O O . ASP A 1 76 ? 9.958 1.185 -9.112 1.00 89.00 76 ASP A O 1
ATOM 628 N N . GLY A 1 77 ? 10.049 2.479 -10.945 1.00 90.75 77 GLY A N 1
ATOM 629 C CA . GLY A 1 77 ? 11.359 3.064 -10.663 1.00 90.75 77 GLY A CA 1
ATOM 630 C C . GLY A 1 77 ? 12.463 2.645 -11.634 1.00 90.75 77 GLY A C 1
ATOM 631 O O . GLY A 1 77 ? 12.218 2.071 -12.697 1.00 90.75 77 GLY A O 1
ATOM 632 N N . VAL A 1 78 ? 13.692 3.028 -11.284 1.00 93.25 78 VAL A N 1
ATOM 633 C CA . VAL A 1 78 ? 14.906 2.736 -12.055 1.00 93.25 78 VAL A CA 1
ATOM 634 C C . VAL A 1 78 ? 15.656 1.606 -11.368 1.00 93.25 78 VAL A C 1
ATOM 636 O O . VAL A 1 78 ? 15.934 1.686 -10.174 1.00 93.25 78 VAL A O 1
ATOM 639 N N . HIS A 1 79 ? 15.994 0.590 -12.150 1.00 92.69 79 HIS A N 1
ATOM 640 C CA . HIS A 1 79 ? 16.785 -0.565 -11.746 1.00 92.69 79 HIS A CA 1
ATOM 641 C C . HIS A 1 79 ? 18.078 -0.612 -12.559 1.00 92.69 79 HIS A C 1
ATOM 643 O O . HIS A 1 79 ? 18.270 0.185 -13.482 1.00 92.69 79 HIS A O 1
ATOM 649 N N . TYR A 1 80 ? 18.939 -1.564 -12.221 1.00 91.94 80 TYR A N 1
ATOM 650 C CA . TYR A 1 80 ? 20.252 -1.744 -12.827 1.00 91.94 80 TYR A CA 1
ATOM 651 C C . TYR A 1 80 ? 20.486 -3.219 -13.132 1.00 91.94 80 TYR A C 1
ATOM 653 O O . TYR A 1 80 ? 19.953 -4.092 -12.437 1.00 91.94 80 TYR A O 1
ATOM 661 N N . PHE A 1 81 ? 21.267 -3.504 -14.171 1.00 87.94 81 PHE A N 1
ATOM 662 C CA . PHE A 1 81 ? 21.722 -4.867 -14.419 1.00 87.94 81 PHE A CA 1
ATOM 663 C C . PHE A 1 81 ? 22.769 -5.255 -13.378 1.00 87.94 81 PHE A C 1
ATOM 665 O O . PHE A 1 81 ? 23.589 -4.438 -12.973 1.00 87.94 81 PHE A O 1
ATOM 672 N N . LYS A 1 82 ? 22.741 -6.519 -12.946 1.00 86.69 82 LYS A N 1
ATOM 673 C CA . LYS A 1 82 ? 23.641 -7.023 -11.901 1.00 86.69 82 LYS A CA 1
ATOM 674 C C . LYS A 1 82 ? 25.117 -6.905 -12.288 1.00 86.69 82 LYS A C 1
ATOM 676 O O . LYS A 1 82 ? 25.940 -6.614 -11.431 1.00 86.69 82 LYS A O 1
ATOM 681 N N . ASP A 1 83 ? 25.422 -7.153 -13.556 1.00 88.19 83 ASP A N 1
ATOM 682 C CA . ASP A 1 83 ? 26.794 -7.168 -14.062 1.00 88.19 83 ASP A CA 1
ATOM 683 C C . ASP A 1 83 ? 27.200 -5.816 -14.688 1.00 88.19 83 ASP A C 1
ATOM 685 O O . ASP A 1 83 ? 28.368 -5.613 -15.002 1.00 88.19 83 ASP A O 1
ATOM 689 N N . GLU A 1 84 ? 26.252 -4.879 -14.846 1.00 83.56 84 GLU A N 1
ATOM 690 C CA . GLU A 1 84 ? 26.444 -3.585 -15.519 1.00 83.56 84 GLU A CA 1
ATOM 691 C C . GLU A 1 84 ? 25.642 -2.473 -14.809 1.00 83.56 84 GLU A C 1
ATOM 693 O O . GLU A 1 84 ? 24.562 -2.062 -15.246 1.00 83.56 84 GLU A O 1
ATOM 698 N N . GLU A 1 85 ? 26.176 -1.981 -13.685 1.00 81.50 85 GLU A N 1
ATOM 699 C CA . GLU A 1 85 ? 25.505 -1.001 -12.811 1.00 81.50 85 GLU A CA 1
ATOM 700 C C . GLU A 1 85 ? 25.322 0.394 -13.440 1.00 81.50 85 GLU A C 1
ATOM 702 O O . GLU A 1 85 ? 24.509 1.184 -12.966 1.00 81.50 85 GLU A O 1
ATOM 707 N N . ASP A 1 86 ? 26.021 0.709 -14.531 1.00 84.94 86 ASP A N 1
ATOM 708 C CA . ASP A 1 86 ? 25.849 1.982 -15.245 1.00 84.94 86 ASP A CA 1
ATOM 709 C C . ASP A 1 86 ? 24.634 1.977 -16.183 1.00 84.94 86 ASP A C 1
ATOM 711 O O . ASP A 1 86 ? 24.161 3.034 -16.620 1.00 84.94 86 ASP A O 1
ATOM 715 N N . ILE A 1 87 ? 24.087 0.794 -16.485 1.00 87.38 87 ILE A N 1
ATOM 716 C CA . ILE A 1 87 ? 22.913 0.666 -17.340 1.00 87.38 87 ILE A CA 1
ATOM 717 C C . ILE A 1 87 ? 21.648 0.771 -16.498 1.00 87.38 87 ILE A C 1
ATOM 719 O O . ILE A 1 87 ? 21.255 -0.140 -15.769 1.00 87.38 87 ILE A O 1
ATOM 723 N N . LYS A 1 88 ? 20.955 1.894 -16.676 1.00 91.38 88 LYS A N 1
ATOM 724 C CA . LYS A 1 88 ? 19.645 2.142 -16.078 1.00 91.38 88 LYS A CA 1
ATOM 725 C C . LYS A 1 88 ? 18.547 1.478 -16.899 1.00 91.38 88 LYS A C 1
ATOM 727 O O . LYS A 1 88 ? 18.430 1.716 -18.098 1.00 91.38 88 LYS A O 1
ATOM 732 N N . VAL A 1 89 ? 17.674 0.728 -16.236 1.00 93.12 89 VAL A N 1
ATOM 733 C CA . VAL A 1 89 ? 16.528 0.055 -16.858 1.00 93.12 89 VAL A CA 1
ATOM 734 C C . VAL A 1 89 ? 15.234 0.372 -16.109 1.00 93.12 89 VAL A C 1
ATOM 736 O O . VAL A 1 89 ? 15.205 0.465 -14.882 1.00 93.12 89 VAL A O 1
ATOM 739 N N . ARG A 1 90 ? 14.138 0.551 -16.849 1.00 94.44 90 ARG A N 1
ATOM 740 C CA . ARG A 1 90 ? 12.772 0.571 -16.303 1.00 94.44 90 ARG A CA 1
ATOM 741 C C . ARG A 1 90 ? 12.043 -0.699 -16.704 1.00 94.44 90 ARG A C 1
ATOM 743 O O . ARG A 1 90 ? 12.198 -1.173 -17.824 1.00 94.44 90 ARG A O 1
ATOM 750 N N . LEU A 1 91 ? 11.207 -1.218 -15.813 1.00 92.88 91 LEU A N 1
ATOM 751 C CA . LEU A 1 91 ? 10.334 -2.348 -16.117 1.00 92.88 91 LEU A CA 1
ATOM 752 C C . LEU A 1 91 ? 8.960 -1.812 -16.519 1.00 92.88 91 LEU A C 1
ATOM 754 O O . LEU A 1 91 ? 8.239 -1.235 -15.707 1.00 92.88 91 LEU A O 1
ATOM 758 N N . GLN A 1 92 ? 8.624 -1.959 -17.798 1.00 89.88 92 GLN A N 1
ATOM 759 C CA . GLN A 1 92 ? 7.325 -1.572 -18.334 1.00 89.88 92 GLN A CA 1
ATOM 760 C C . GLN A 1 92 ? 6.381 -2.765 -18.267 1.00 89.88 92 GLN A C 1
ATOM 762 O O . GLN A 1 92 ? 6.722 -3.847 -18.735 1.00 89.88 92 GLN A O 1
ATOM 767 N N . GLU A 1 93 ? 5.195 -2.560 -17.711 1.00 87.69 93 GLU A N 1
ATOM 768 C CA . GLU A 1 93 ? 4.128 -3.554 -17.685 1.00 87.69 93 GLU A CA 1
ATOM 769 C C . GLU A 1 93 ? 3.048 -3.149 -18.693 1.00 87.69 93 GLU A C 1
ATOM 771 O O . GLU A 1 93 ? 2.582 -2.006 -18.683 1.00 87.69 93 GLU A O 1
ATOM 776 N N . ASP A 1 94 ? 2.662 -4.063 -19.580 1.00 85.19 94 ASP A N 1
ATOM 777 C CA . ASP A 1 94 ? 1.572 -3.824 -20.524 1.00 85.19 94 ASP A CA 1
ATOM 778 C C . ASP A 1 94 ? 0.187 -4.163 -19.933 1.00 85.19 94 ASP A C 1
ATOM 780 O O . ASP A 1 94 ? 0.042 -4.592 -18.788 1.00 85.19 94 ASP A O 1
ATOM 784 N N . LYS A 1 95 ? -0.876 -3.989 -20.731 1.00 80.06 95 LYS A N 1
ATOM 785 C CA . LYS A 1 95 ? -2.261 -4.257 -20.295 1.00 80.06 95 LYS A CA 1
ATOM 786 C C . LYS A 1 95 ? -2.534 -5.732 -19.968 1.00 80.06 95 LYS A C 1
ATOM 788 O O . LYS A 1 95 ? -3.514 -6.017 -19.285 1.00 80.06 95 LYS A O 1
ATOM 793 N N . THR A 1 96 ? -1.715 -6.654 -20.470 1.00 81.19 96 THR A N 1
ATOM 794 C CA . THR A 1 96 ? -1.818 -8.097 -20.205 1.00 81.19 96 THR A CA 1
ATOM 795 C C . THR A 1 96 ? -1.023 -8.514 -18.966 1.00 81.19 96 THR A C 1
ATOM 797 O O . THR A 1 96 ? -1.195 -9.624 -18.467 1.00 81.19 96 THR A O 1
ATOM 800 N N . GLY A 1 97 ? -0.207 -7.608 -18.420 1.00 78.81 97 GLY A N 1
ATOM 801 C CA . GLY A 1 97 ? 0.727 -7.888 -17.335 1.00 78.81 97 GLY A CA 1
ATOM 802 C C . GLY A 1 97 ? 2.083 -8.397 -17.807 1.00 78.81 97 GLY A C 1
ATOM 803 O O . GLY A 1 97 ? 2.875 -8.856 -16.986 1.00 78.81 97 GLY A O 1
ATOM 804 N N . GLN A 1 98 ? 2.370 -8.337 -19.110 1.00 87.50 98 GLN A N 1
ATOM 805 C CA . GLN A 1 98 ? 3.685 -8.692 -19.615 1.00 87.50 98 GLN A CA 1
ATOM 806 C C . GLN A 1 98 ? 4.684 -7.596 -19.249 1.00 87.50 98 GLN A C 1
ATOM 808 O O . GLN A 1 98 ? 4.481 -6.416 -19.541 1.00 87.50 98 GLN A O 1
ATOM 813 N N . ILE A 1 99 ? 5.779 -8.008 -18.613 1.00 90.12 99 ILE A N 1
ATOM 814 C CA . ILE A 1 99 ? 6.865 -7.120 -18.210 1.00 90.12 99 ILE A CA 1
ATOM 815 C C . ILE A 1 99 ? 7.921 -7.111 -19.312 1.00 90.12 99 ILE A C 1
ATOM 817 O O . ILE A 1 99 ? 8.428 -8.160 -19.704 1.00 90.12 99 ILE A O 1
ATOM 821 N N . THR A 1 100 ? 8.277 -5.922 -19.789 1.00 91.12 100 THR A N 1
ATOM 822 C CA . THR A 1 100 ? 9.368 -5.713 -20.743 1.00 91.12 100 THR A CA 1
ATOM 823 C C . THR A 1 100 ? 10.377 -4.725 -20.157 1.00 91.12 100 THR A C 1
ATOM 825 O O . THR A 1 100 ? 9.970 -3.650 -19.707 1.00 91.12 100 THR A O 1
ATOM 828 N N . PRO A 1 101 ? 11.683 -5.037 -20.160 1.00 91.38 101 PRO A N 1
ATOM 829 C CA . PRO A 1 101 ? 12.693 -4.045 -19.826 1.00 91.38 101 PRO A CA 1
ATOM 830 C C . PRO A 1 101 ? 12.725 -2.941 -20.892 1.00 91.38 101 PRO A C 1
ATOM 832 O O . PRO A 1 101 ? 12.514 -3.199 -22.076 1.00 91.38 101 PRO A O 1
ATOM 835 N N . TYR A 1 102 ? 12.977 -1.715 -20.452 1.00 92.00 102 TYR A N 1
ATOM 836 C CA . TYR A 1 102 ? 13.251 -0.557 -21.294 1.00 92.00 102 TYR A CA 1
ATOM 837 C C . TYR A 1 102 ? 14.553 0.080 -20.822 1.00 92.00 102 TYR A C 1
ATOM 839 O O . TYR A 1 102 ? 14.634 0.558 -19.682 1.00 92.00 102 TYR A O 1
ATOM 847 N N . ILE A 1 103 ? 15.569 0.046 -21.677 1.00 90.94 103 ILE A N 1
ATOM 848 C CA . ILE A 1 103 ? 16.887 0.601 -21.374 1.00 90.94 103 ILE A CA 1
ATOM 849 C C . ILE A 1 103 ? 16.800 2.124 -21.483 1.00 90.94 103 ILE A C 1
ATOM 851 O O . ILE A 1 103 ? 16.395 2.665 -22.509 1.00 90.94 103 ILE A O 1
ATOM 855 N N . LEU A 1 104 ? 17.164 2.832 -20.413 1.00 87.81 104 LEU A N 1
ATOM 856 C CA . LEU A 1 104 ? 17.253 4.286 -20.468 1.00 87.81 104 LEU A CA 1
ATOM 857 C C . LEU A 1 104 ? 18.512 4.684 -21.244 1.00 87.81 104 LEU A C 1
ATOM 859 O O . LEU A 1 104 ? 19.562 4.072 -21.023 1.00 87.81 104 LEU A O 1
ATOM 863 N N . PRO A 1 105 ? 18.442 5.728 -22.091 1.00 85.88 105 PRO A N 1
ATOM 864 C CA . PRO A 1 105 ? 19.604 6.205 -22.817 1.00 85.88 105 PRO A CA 1
ATOM 865 C C . PRO A 1 105 ? 20.788 6.457 -21.887 1.00 85.88 105 PRO A C 1
ATOM 867 O O . PRO A 1 105 ? 20.665 7.172 -20.886 1.00 85.88 105 PRO A O 1
ATOM 870 N N . ASN A 1 106 ? 21.930 5.871 -22.234 1.00 81.69 106 ASN A N 1
ATOM 871 C CA . ASN A 1 106 ? 23.179 6.073 -21.517 1.00 81.69 106 ASN A CA 1
ATOM 872 C C . ASN A 1 106 ? 24.171 6.797 -22.426 1.00 81.69 106 ASN A C 1
ATOM 874 O O . ASN A 1 106 ? 24.358 6.406 -23.579 1.00 81.69 106 ASN A O 1
ATOM 878 N N . ILE A 1 107 ? 24.792 7.849 -21.894 1.00 76.69 107 ILE A N 1
ATOM 879 C CA . ILE A 1 107 ? 25.829 8.629 -22.571 1.00 76.69 107 ILE A CA 1
ATOM 880 C C . ILE A 1 107 ? 27.100 8.465 -21.734 1.00 76.69 107 ILE A C 1
ATOM 882 O O . ILE A 1 107 ? 27.250 9.165 -20.723 1.00 76.69 107 ILE A O 1
ATOM 886 N N . PRO A 1 108 ? 27.998 7.535 -22.102 1.00 69.56 108 PRO A N 1
ATOM 887 C CA . PRO A 1 108 ? 29.279 7.381 -21.434 1.00 69.56 108 PRO A CA 1
ATOM 888 C C . PRO A 1 108 ? 30.061 8.691 -21.538 1.00 69.56 108 PRO A C 1
ATOM 890 O O . PRO A 1 108 ? 30.187 9.278 -22.616 1.00 69.56 108 PRO A O 1
ATOM 893 N N . ARG A 1 109 ? 30.576 9.188 -20.411 1.00 63.03 109 ARG A N 1
ATOM 894 C CA . ARG A 1 109 ? 31.443 10.371 -20.409 1.00 63.03 109 ARG A CA 1
ATOM 895 C C . ARG A 1 109 ? 32.871 9.961 -20.752 1.00 63.03 109 ARG A C 1
ATOM 897 O O . ARG A 1 109 ? 33.695 9.849 -19.855 1.00 63.03 109 ARG A O 1
ATOM 904 N N . ASP A 1 110 ? 33.178 9.819 -22.035 1.00 60.19 110 ASP A N 1
ATOM 905 C CA . ASP A 1 110 ? 34.569 9.848 -22.492 1.00 60.19 110 ASP A CA 1
ATOM 906 C C . ASP A 1 110 ? 34.938 11.282 -22.886 1.00 60.19 110 ASP A C 1
ATOM 908 O O . ASP A 1 110 ? 34.576 11.782 -23.945 1.00 60.19 110 ASP A O 1
ATOM 912 N N . SER A 1 111 ? 35.636 11.988 -21.991 1.00 54.47 111 SER A N 1
ATOM 913 C CA . SER A 1 111 ? 36.047 13.393 -22.179 1.00 54.47 111 SER A CA 1
ATOM 914 C C . SER A 1 111 ? 37.379 13.563 -22.921 1.00 54.47 111 SER A C 1
ATOM 916 O O . SER A 1 111 ? 38.027 14.594 -22.767 1.00 54.47 111 SER A O 1
ATOM 918 N N . ILE A 1 112 ? 37.821 12.570 -23.698 1.00 58.44 112 ILE A N 1
ATOM 919 C CA . ILE A 1 112 ? 39.169 12.587 -24.298 1.00 58.44 112 ILE A CA 1
ATOM 920 C C . ILE A 1 112 ? 39.133 12.809 -25.819 1.00 58.44 112 ILE A C 1
ATOM 922 O O . ILE A 1 112 ? 40.085 13.356 -26.366 1.00 58.44 112 ILE A O 1
ATOM 926 N N . ASN A 1 113 ? 38.020 12.510 -26.497 1.00 59.22 113 ASN A N 1
ATOM 927 C CA . ASN A 1 113 ? 37.851 12.748 -27.932 1.00 59.22 113 ASN A CA 1
ATOM 928 C C . ASN A 1 113 ? 36.524 13.466 -28.206 1.00 59.22 113 ASN A C 1
ATOM 930 O O . ASN A 1 113 ? 35.549 13.261 -27.494 1.00 59.22 113 ASN A O 1
ATOM 934 N N . ASN A 1 114 ? 36.459 14.269 -29.271 1.00 63.75 114 ASN A N 1
ATOM 935 C CA . ASN A 1 114 ? 35.262 14.995 -29.738 1.00 63.75 114 ASN A CA 1
ATOM 936 C C . ASN A 1 114 ? 34.109 14.070 -30.224 1.00 63.75 114 ASN A C 1
ATOM 938 O O . ASN A 1 114 ? 33.276 14.472 -31.033 1.00 63.75 114 ASN A O 1
ATOM 942 N N . SER A 1 115 ? 34.081 12.816 -29.772 1.00 62.25 115 SER A N 1
ATOM 943 C CA . SER A 1 115 ? 33.141 11.762 -30.134 1.00 62.25 115 SER A CA 1
ATOM 944 C C . SER A 1 115 ? 32.428 11.261 -28.882 1.00 62.25 115 SER A C 1
ATOM 946 O O . SER A 1 115 ? 33.083 10.851 -27.927 1.00 62.25 115 SER A O 1
ATOM 948 N N . PHE A 1 116 ? 31.100 11.237 -28.909 1.00 66.06 116 PHE A N 1
ATOM 949 C CA . PHE A 1 116 ? 30.276 10.605 -27.881 1.00 66.06 116 PHE A CA 1
ATOM 950 C C . PHE A 1 116 ? 29.614 9.348 -28.454 1.00 66.06 116 PHE A C 1
ATOM 952 O O . PHE A 1 116 ? 29.237 9.316 -29.625 1.00 66.06 116 PHE A O 1
ATOM 959 N N . SER A 1 117 ? 29.467 8.314 -27.627 1.00 72.69 117 SER A N 1
ATOM 960 C CA . SER A 1 117 ? 28.629 7.149 -27.914 1.00 72.69 117 SER A CA 1
ATOM 961 C C . SER A 1 117 ? 27.313 7.278 -27.143 1.00 72.69 117 SER A C 1
ATOM 963 O O . SER A 1 117 ? 27.273 7.838 -26.050 1.00 72.69 117 SER A O 1
ATOM 965 N N . ILE A 1 118 ? 26.208 6.814 -27.724 1.00 78.44 118 ILE A N 1
ATOM 966 C CA . ILE A 1 118 ? 24.904 6.769 -27.052 1.00 78.44 118 ILE A CA 1
ATOM 967 C C . ILE A 1 118 ? 24.377 5.352 -27.198 1.00 78.44 118 ILE A C 1
ATOM 969 O O . ILE A 1 118 ? 24.321 4.822 -28.306 1.00 78.44 118 ILE A O 1
ATOM 973 N N . MET A 1 119 ? 23.979 4.751 -26.082 1.00 80.25 119 MET A N 1
ATOM 974 C CA . MET A 1 119 ? 23.245 3.492 -26.087 1.00 80.25 119 MET A CA 1
ATOM 975 C C . MET A 1 119 ? 21.746 3.791 -26.034 1.00 80.25 119 MET A C 1
ATOM 977 O O . MET A 1 119 ? 21.301 4.513 -25.142 1.00 80.25 119 MET A O 1
ATOM 981 N N . LEU A 1 120 ? 20.981 3.237 -26.977 1.00 82.31 120 LEU A N 1
ATOM 982 C CA . LEU A 1 120 ? 19.525 3.371 -27.066 1.00 82.31 120 LEU A CA 1
ATOM 983 C C . LEU A 1 120 ? 18.856 1.999 -26.972 1.00 82.31 120 LEU A C 1
ATOM 985 O O . LEU A 1 120 ? 19.431 0.987 -27.378 1.00 82.31 120 LEU A O 1
ATOM 989 N N . ASP A 1 121 ? 17.625 1.973 -26.466 1.00 84.69 121 ASP A N 1
ATOM 990 C CA . ASP A 1 121 ? 16.787 0.783 -26.556 1.00 84.69 121 ASP A CA 1
ATOM 991 C C . ASP A 1 121 ? 16.417 0.522 -28.023 1.00 84.69 121 ASP A C 1
ATOM 993 O O . ASP A 1 121 ? 16.105 1.445 -28.779 1.00 84.69 121 ASP A O 1
ATOM 997 N N . LYS A 1 122 ? 16.396 -0.749 -28.435 1.00 84.94 122 LYS A N 1
ATOM 998 C CA . LYS A 1 122 ? 16.037 -1.143 -29.806 1.00 84.94 122 LYS A CA 1
ATOM 999 C C . LYS A 1 122 ? 14.655 -0.630 -30.226 1.00 84.94 122 LYS A C 1
ATOM 1001 O O . LYS A 1 122 ? 14.410 -0.410 -31.411 1.00 84.94 122 LYS A O 1
ATOM 1006 N N . LYS A 1 123 ? 13.728 -0.445 -29.281 1.00 82.62 123 LYS A N 1
ATOM 1007 C CA . LYS A 1 123 ? 12.403 0.120 -29.574 1.00 82.62 123 LYS A CA 1
ATOM 1008 C C . LYS A 1 123 ? 12.470 1.552 -30.112 1.00 82.62 123 LYS A C 1
ATOM 1010 O O . LYS A 1 123 ? 11.586 1.924 -30.880 1.00 82.62 123 LYS A O 1
ATOM 1015 N N . ASP A 1 124 ? 13.508 2.311 -29.768 1.00 83.94 124 ASP A N 1
ATOM 1016 C CA . ASP A 1 124 ? 13.660 3.714 -30.159 1.00 83.94 124 ASP A CA 1
ATOM 1017 C C . ASP A 1 124 ? 14.289 3.879 -31.561 1.00 83.94 124 ASP A C 1
ATOM 1019 O O . ASP A 1 124 ? 14.229 4.960 -32.140 1.00 83.94 124 ASP A O 1
ATOM 1023 N N . GLU A 1 125 ? 14.812 2.803 -32.166 1.00 76.75 125 GLU A N 1
ATOM 1024 C CA . GLU A 1 125 ? 15.448 2.807 -33.498 1.00 76.75 125 GLU A CA 1
ATOM 1025 C C . GLU A 1 125 ? 14.472 3.163 -34.640 1.00 76.75 125 GLU A C 1
ATOM 1027 O O . GLU A 1 125 ? 14.875 3.702 -35.665 1.00 76.75 125 GLU A O 1
ATOM 1032 N N . LYS A 1 126 ? 13.172 2.884 -34.468 1.00 62.94 126 LYS A N 1
ATOM 1033 C CA . LYS A 1 126 ? 12.141 3.024 -35.519 1.00 62.94 126 LYS A CA 1
ATOM 1034 C C . LYS A 1 126 ? 11.476 4.403 -35.605 1.00 62.94 126 LYS A C 1
ATOM 1036 O O . LYS A 1 126 ? 10.608 4.585 -36.454 1.00 62.94 126 LYS A O 1
ATOM 1041 N N . ASN A 1 127 ? 11.831 5.334 -34.723 1.00 55.34 127 ASN A N 1
ATOM 1042 C CA . ASN A 1 127 ? 11.230 6.672 -34.660 1.00 55.34 127 ASN A CA 1
ATOM 1043 C C . ASN A 1 127 ? 12.125 7.775 -35.262 1.00 55.34 127 ASN A C 1
ATOM 1045 O O . ASN A 1 127 ? 11.868 8.950 -35.005 1.00 55.34 127 ASN A O 1
ATOM 1049 N N . ASN A 1 128 ? 13.144 7.402 -36.047 1.00 44.06 128 ASN A N 1
ATOM 1050 C CA . ASN A 1 128 ? 14.011 8.318 -36.798 1.00 44.06 128 ASN A CA 1
ATOM 1051 C C . ASN A 1 128 ? 13.727 8.265 -38.300 1.00 44.06 128 ASN A C 1
ATOM 1053 O O . ASN A 1 128 ? 13.589 7.140 -38.830 1.00 44.06 128 ASN A O 1
#

Foldseek 3Di:
DAQAPVVRDDDDAWDWAQPADVQLVGDDTDGRHGPVVRVCCVVPPNVCVCPDLVSLVVQQVVVRAGPVSDRHDSQADWDADPVGRQWTWGWDQDPVRDTDIATDKGWDPPPPDPDIDIDHGPVCVPVD

Radius of gyration: 23.94 Å; chains: 1; bounding box: 61×24×65 Å

Secondary structure (DSSP, 8-state):
-EE-TTT--EES-B--EESS-GGGT---EES-SBHHHHHHHIIIIIHHHHHSHHHHHHHHHTT---TTSPPP-TT-S-EE-SS-TT-EEEEEE-TT--EEEEEPPB-----SSS----B--GGGGGG-

pLDDT: mean 87.69, std 10.58, range [44.06, 97.81]

Organism: Bacillus cereus (strain 03BB102) (NCBI:txid572264)

Sequence (128 aa):
MKKCIICRKNRVEFSDEHVIPDSINGYYHIYTVCKTCNSKLGQYIDEPLTNHKFMEFQRNIRRIPGKKGKVPNPLDGVHYFKDEEDIKVRLQEDKTGQITPYILPNIPRDSINNSFSIMLDKKDEKNN